Protein AF-B1HVR8-F1 (afdb_monomer)

Foldseek 3Di:
DDDPQKWKWKWADDPPDIDIDIDSDPVVSVVVVVVHPPRIDIDIDD

Secondary structure (DSSP, 8-state):
------EEEEEEE-SS-EEEEEES-HHHHHHHHHTS-SSEEEEEE-

Mean predicted aligned error: 4.94 Å

Solvent-accessible surface area (backbone atoms only — not comparable to full-atom values): 2874 Å² total; per-residue (Å²): 133,88,76,82,65,56,32,28,36,39,42,35,60,52,99,90,48,76,48,79,46,80,28,82,43,64,68,60,44,52,60,54,49,75,73,50,65,99,47,57,45,82,46,80,48,113

Radius of gyration: 11.54 Å; Cα contacts (8 Å, |Δi|>4): 71; chains: 1; bounding box: 25×28×26 Å

pLDDT: mean 88.48, std 12.76, range [43.16, 96.75]

Structure (mmCIF, N/CA/C/O backbone):
data_AF-B1HVR8-F1
#
_entry.id   AF-B1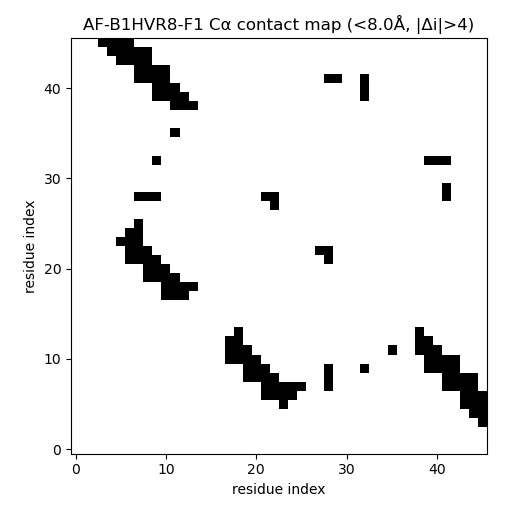HVR8-F1
#
loop_
_atom_site.group_PDB
_atom_site.id
_atom_site.type_symbol
_atom_site.label_atom_id
_atom_site.label_alt_id
_atom_site.label_comp_id
_atom_site.label_asym_id
_atom_site.label_entity_id
_atom_site.label_seq_id
_atom_site.pdbx_PDB_ins_code
_atom_site.Cartn_x
_atom_site.Cartn_y
_atom_site.Cartn_z
_atom_site.occupancy
_atom_site.B_iso_or_equiv
_atom_site.auth_seq_id
_atom_site.auth_comp_id
_atom_site.auth_asym_id
_atom_site.auth_atom_id
_atom_site.pdbx_PDB_model_num
ATOM 1 N N . MET A 1 1 ? 9.759 -18.120 -17.367 1.00 43.16 1 MET A N 1
ATOM 2 C CA . MET A 1 1 ? 10.236 -16.747 -17.102 1.00 43.16 1 MET A CA 1
ATOM 3 C C . MET A 1 1 ?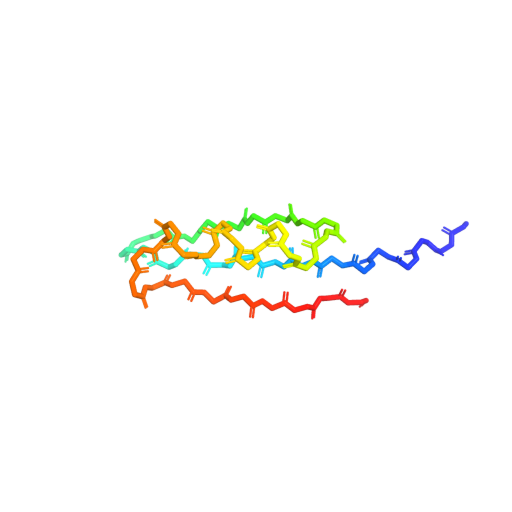 9.799 -16.387 -15.694 1.00 43.16 1 MET A C 1
ATOM 5 O O . MET A 1 1 ? 8.608 -16.461 -15.426 1.00 43.16 1 MET A O 1
ATOM 9 N N . LYS A 1 2 ? 10.734 -16.124 -14.778 1.00 48.53 2 LYS A N 1
ATOM 10 C CA . LYS A 1 2 ? 10.416 -15.657 -13.422 1.00 48.53 2 LYS A CA 1
ATOM 11 C C . LYS A 1 2 ? 10.430 -14.132 -13.511 1.00 48.53 2 LYS A C 1
ATOM 13 O O . LYS A 1 2 ? 11.495 -13.556 -13.695 1.00 48.53 2 LYS A O 1
ATOM 18 N N . GLY A 1 3 ? 9.254 -13.516 -13.586 1.00 55.53 3 GLY A N 1
ATOM 19 C CA . GLY A 1 3 ? 9.150 -12.062 -13.570 1.00 55.53 3 GLY A CA 1
ATOM 20 C C . GLY A 1 3 ? 9.384 -11.598 -12.143 1.00 55.53 3 GLY A C 1
ATOM 21 O O . GLY A 1 3 ? 8.593 -11.937 -11.269 1.00 55.53 3 GLY A O 1
ATOM 22 N N . ASP A 1 4 ? 10.476 -10.881 -11.902 1.00 64.31 4 ASP A N 1
ATOM 23 C CA . ASP A 1 4 ? 10.640 -10.113 -10.671 1.00 64.31 4 ASP A CA 1
ATOM 24 C C . ASP A 1 4 ? 9.638 -8.950 -10.740 1.00 64.31 4 ASP A C 1
ATOM 26 O O . ASP A 1 4 ? 9.913 -7.898 -11.319 1.00 64.31 4 ASP A O 1
ATOM 30 N N . PHE A 1 5 ? 8.424 -9.166 -10.235 1.00 67.12 5 PHE A N 1
ATOM 31 C CA . PHE A 1 5 ? 7.380 -8.145 -10.194 1.00 67.12 5 PHE A CA 1
ATOM 32 C C . PHE A 1 5 ? 7.601 -7.262 -8.968 1.00 67.12 5 PHE A C 1
ATOM 34 O O . PHE A 1 5 ? 6.918 -7.386 -7.955 1.00 67.12 5 PHE A O 1
ATOM 41 N N . THR A 1 6 ? 8.586 -6.368 -9.049 1.00 82.25 6 THR A N 1
ATOM 42 C CA . THR A 1 6 ? 8.763 -5.336 -8.026 1.00 82.25 6 THR A CA 1
ATOM 43 C C . THR A 1 6 ? 7.624 -4.329 -8.108 1.00 82.25 6 THR A C 1
ATOM 45 O O . THR A 1 6 ? 7.525 -3.600 -9.097 1.00 82.25 6 THR A O 1
ATOM 48 N N . MET A 1 7 ? 6.790 -4.277 -7.071 1.00 92.94 7 MET A N 1
ATOM 49 C CA . MET A 1 7 ? 5.593 -3.436 -7.018 1.00 92.94 7 MET A CA 1
ATOM 50 C C . MET A 1 7 ? 5.572 -2.588 -5.749 1.00 92.94 7 MET A C 1
ATOM 52 O O . MET A 1 7 ? 5.985 -3.013 -4.668 1.00 92.94 7 MET A O 1
ATOM 56 N N . TRP A 1 8 ? 5.037 -1.383 -5.882 1.00 95.38 8 TRP A N 1
ATOM 57 C CA . TRP A 1 8 ? 4.664 -0.512 -4.780 1.00 95.38 8 TRP A CA 1
ATOM 58 C C . TRP A 1 8 ? 3.192 -0.719 -4.478 1.00 95.38 8 TRP A C 1
ATOM 60 O O . TRP A 1 8 ? 2.352 -0.625 -5.368 1.00 95.38 8 TRP A O 1
ATOM 70 N N . VAL A 1 9 ? 2.881 -1.006 -3.222 1.00 96.19 9 VAL A N 1
ATOM 71 C CA . VAL A 1 9 ? 1.537 -1.387 -2.804 1.00 96.19 9 VAL A CA 1
ATOM 72 C C . VAL A 1 9 ? 1.050 -0.415 -1.745 1.00 96.19 9 VAL A C 1
ATOM 74 O O . VAL A 1 9 ? 1.688 -0.267 -0.699 1.00 96.19 9 VAL A O 1
ATOM 77 N N . ILE A 1 10 ? -0.078 0.239 -2.011 1.00 96.75 10 ILE A N 1
ATOM 78 C CA . ILE A 1 10 ? -0.807 1.014 -1.008 1.00 96.75 10 ILE A CA 1
ATOM 79 C C . ILE A 1 10 ? -1.933 0.147 -0.466 1.00 96.75 10 ILE A C 1
ATOM 81 O O . ILE A 1 10 ? -2.852 -0.217 -1.200 1.00 96.75 10 ILE A O 1
ATOM 85 N N . THR A 1 11 ? -1.883 -0.128 0.831 1.00 96.75 11 THR A N 1
ATOM 86 C CA . THR A 1 11 ? -2.957 -0.804 1.556 1.00 96.75 11 THR A CA 1
ATOM 87 C C . THR A 1 11 ? -3.733 0.228 2.355 1.00 96.75 11 THR A C 1
ATOM 89 O O . THR A 1 11 ? -3.171 0.891 3.228 1.00 96.75 11 THR A O 1
ATOM 92 N N . VAL A 1 12 ? -5.022 0.365 2.064 1.00 95.75 12 VAL A N 1
ATOM 93 C CA . VAL A 1 12 ? -5.938 1.276 2.755 1.00 95.75 12 VAL A CA 1
ATOM 94 C C . VAL A 1 12 ? -6.840 0.462 3.672 1.00 95.75 12 VAL A C 1
ATOM 96 O O . VAL A 1 12 ? -7.545 -0.440 3.217 1.00 95.75 12 VAL A O 1
ATOM 99 N N . PHE A 1 13 ? -6.823 0.797 4.959 1.00 93.94 13 PHE A N 1
ATOM 100 C CA . PHE A 1 13 ? -7.619 0.146 5.990 1.00 93.94 13 PHE A CA 1
ATOM 101 C C . PHE A 1 13 ? -8.863 0.976 6.291 1.00 93.94 13 PHE A C 1
ATOM 103 O O . PHE A 1 13 ? -8.803 2.076 6.854 1.00 93.94 13 PHE A O 1
ATOM 110 N N . GLU A 1 14 ? -10.016 0.429 5.941 1.00 88.00 14 GLU A N 1
ATOM 111 C CA . GLU A 1 14 ? -11.318 0.975 6.289 1.00 88.00 14 GLU A CA 1
ATOM 112 C C . GLU A 1 14 ? -11.970 0.100 7.359 1.00 88.00 14 GLU A C 1
ATOM 114 O O . GLU A 1 14 ? -11.521 -1.005 7.647 1.00 88.00 14 GLU A O 1
ATOM 119 N N . LYS A 1 15 ? -13.022 0.604 8.012 1.00 85.94 15 LYS A N 1
ATOM 120 C CA . LYS A 1 15 ? -13.575 -0.020 9.229 1.00 85.94 15 LYS A CA 1
ATOM 121 C C . LYS A 1 15 ? -13.884 -1.516 9.089 1.00 85.94 15 LYS A C 1
ATOM 123 O O . LYS A 1 15 ? -13.786 -2.233 10.079 1.00 85.94 15 LYS A O 1
ATOM 128 N N . LYS A 1 16 ? -14.324 -1.956 7.910 1.00 92.88 16 LYS A N 1
ATOM 129 C CA . LYS A 1 16 ? -14.695 -3.350 7.630 1.00 92.88 16 LYS A CA 1
ATOM 130 C C . LYS A 1 16 ? -14.035 -3.909 6.371 1.00 92.88 16 LYS A C 1
ATOM 132 O O . LYS A 1 16 ? -14.254 -5.071 6.060 1.00 92.88 16 LYS A O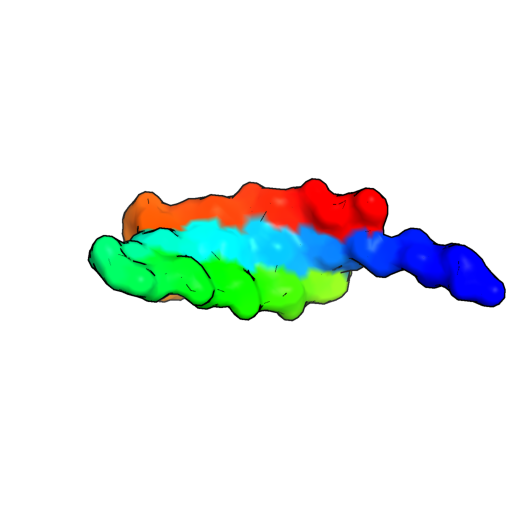 1
ATOM 137 N N . ASP A 1 17 ? -13.229 -3.100 5.688 1.00 93.00 17 ASP A N 1
ATOM 138 C CA . ASP A 1 17 ? -12.734 -3.397 4.350 1.00 93.00 17 ASP A CA 1
ATOM 139 C C . ASP A 1 17 ? -11.257 -3.034 4.236 1.00 93.00 17 ASP A C 1
ATOM 141 O O . ASP A 1 17 ? -10.767 -2.100 4.876 1.00 93.00 17 ASP A O 1
ATOM 145 N N . VAL A 1 18 ? -10.549 -3.771 3.386 1.00 94.25 18 VAL A N 1
ATOM 146 C CA . VAL A 1 18 ? -9.165 -3.483 3.018 1.00 94.25 18 VAL A CA 1
ATOM 147 C C . VAL A 1 18 ? -9.109 -3.337 1.509 1.00 94.25 18 VAL A C 1
ATOM 149 O O . VAL A 1 18 ? -9.575 -4.211 0.778 1.00 94.25 18 VAL A O 1
ATOM 152 N N . ARG A 1 19 ? -8.544 -2.225 1.039 1.00 94.75 19 ARG A N 1
ATOM 153 C CA . ARG A 1 19 ? -8.340 -1.958 -0.388 1.00 94.75 19 ARG A CA 1
ATOM 154 C C . ARG A 1 19 ? -6.852 -1.921 -0.691 1.00 94.75 19 ARG A C 1
ATOM 156 O O . ARG A 1 19 ? -6.084 -1.339 0.071 1.00 94.75 19 ARG A O 1
ATOM 163 N N . ILE A 1 20 ? -6.460 -2.550 -1.793 1.00 94.62 20 ILE A N 1
ATOM 164 C CA . ILE A 1 20 ? -5.067 -2.680 -2.217 1.00 94.62 20 ILE A CA 1
ATOM 165 C C . ILE A 1 20 ? -4.927 -2.049 -3.598 1.00 94.62 20 ILE A C 1
ATOM 167 O O . ILE A 1 20 ? -5.717 -2.338 -4.497 1.00 94.62 20 ILE A O 1
ATOM 171 N N . PHE A 1 21 ? -3.928 -1.185 -3.747 1.00 94.62 21 PHE A N 1
ATOM 172 C CA . PHE A 1 21 ? -3.584 -0.535 -5.006 1.00 94.62 21 PHE A CA 1
ATOM 173 C C . PHE A 1 21 ? -2.123 -0.818 -5.334 1.00 94.62 21 PHE A C 1
ATOM 175 O O . PHE A 1 21 ? -1.247 -0.579 -4.501 1.00 94.62 21 PHE A O 1
ATOM 182 N N . GLU A 1 22 ? -1.869 -1.307 -6.542 1.00 94.62 22 GLU A N 1
ATOM 183 C CA . GLU A 1 22 ? -0.536 -1.663 -7.022 1.00 94.62 22 GLU A CA 1
ATOM 184 C C . GLU A 1 22 ? -0.026 -0.629 -8.023 1.00 94.62 22 GLU A C 1
ATOM 186 O O . GLU A 1 22 ? -0.761 -0.146 -8.885 1.00 94.62 22 GLU A O 1
ATOM 191 N N . PHE A 1 23 ? 1.256 -0.310 -7.912 1.00 94.00 23 PHE A N 1
ATOM 192 C CA . PHE A 1 23 ? 1.946 0.649 -8.757 1.00 94.00 23 PHE A CA 1
A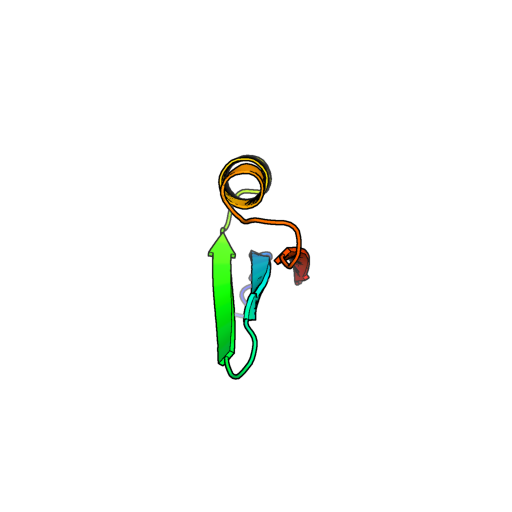TOM 193 C C . PHE A 1 23 ? 3.317 0.098 -9.125 1.00 94.00 23 PHE A C 1
ATOM 195 O O 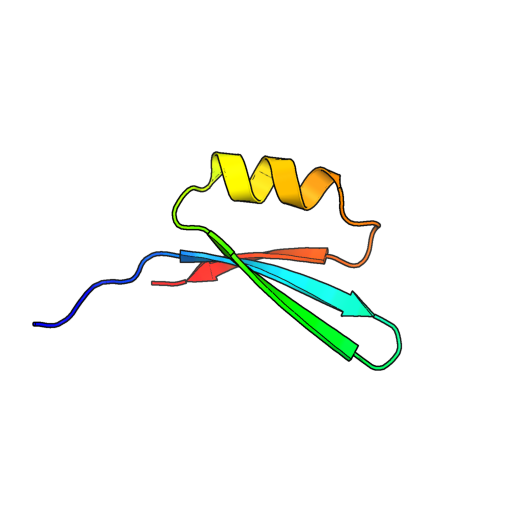. PHE A 1 23 ? 4.044 -0.432 -8.287 1.00 94.00 23 PHE A O 1
ATOM 202 N N . THR A 1 24 ? 3.731 0.297 -10.368 1.00 92.81 24 THR A N 1
ATOM 203 C CA . THR A 1 24 ? 5.092 -0.039 -10.809 1.00 92.81 24 THR A CA 1
ATOM 204 C C . THR A 1 24 ? 6.096 1.055 -10.430 1.00 92.81 24 THR A C 1
ATOM 206 O O . THR A 1 24 ? 7.295 0.801 -10.333 1.00 92.81 24 THR A O 1
ATOM 209 N N . ASN A 1 25 ? 5.619 2.278 -10.169 1.00 92.56 25 ASN A N 1
ATOM 210 C CA . ASN A 1 25 ? 6.442 3.451 -9.899 1.00 92.56 25 ASN A CA 1
ATOM 211 C C . ASN A 1 25 ? 6.266 3.969 -8.460 1.00 92.56 25 ASN A C 1
ATOM 213 O O . ASN A 1 25 ? 5.164 4.312 -8.030 1.00 92.56 25 ASN A O 1
ATOM 217 N N . LYS A 1 26 ? 7.384 4.112 -7.734 1.00 94.25 26 LYS A N 1
ATOM 218 C CA . LYS A 1 26 ? 7.405 4.628 -6.355 1.00 94.25 26 LYS A CA 1
ATOM 219 C C . LYS A 1 26 ? 6.794 6.022 -6.230 1.00 94.25 26 LYS A C 1
ATOM 221 O O . LYS A 1 26 ? 6.081 6.300 -5.268 1.00 94.25 26 LYS A O 1
ATOM 226 N N . ASN A 1 27 ? 7.118 6.916 -7.162 1.00 95.9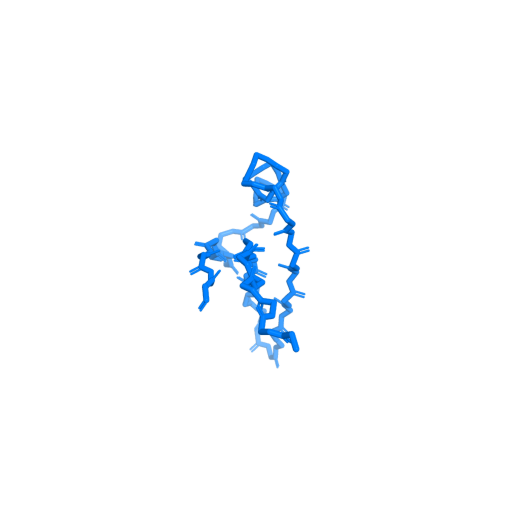4 27 ASN A N 1
ATOM 227 C CA . ASN A 1 27 ? 6.712 8.317 -7.099 1.00 95.94 27 ASN A CA 1
ATOM 228 C C . ASN A 1 27 ? 5.208 8.456 -7.326 1.00 95.94 27 ASN A C 1
ATOM 230 O O . ASN A 1 27 ? 4.567 9.261 -6.656 1.00 95.94 27 ASN A O 1
ATOM 234 N N . GLU A 1 28 ? 4.639 7.653 -8.225 1.00 95.38 28 GLU A N 1
ATOM 235 C CA . GLU A 1 28 ? 3.190 7.600 -8.436 1.00 95.38 28 GLU A CA 1
ATOM 236 C C . GLU A 1 28 ? 2.476 7.052 -7.201 1.00 95.38 28 GLU A C 1
ATOM 238 O O . GLU A 1 28 ? 1.529 7.676 -6.727 1.00 95.38 28 GLU A O 1
ATOM 243 N N . ALA A 1 29 ? 2.989 5.968 -6.609 1.00 96.00 29 ALA A N 1
ATOM 244 C CA . ALA A 1 29 ? 2.446 5.419 -5.369 1.00 96.00 29 ALA A CA 1
ATOM 245 C C . ALA A 1 29 ? 2.527 6.427 -4.207 1.00 96.00 29 ALA A C 1
ATOM 247 O O . ALA A 1 29 ? 1.582 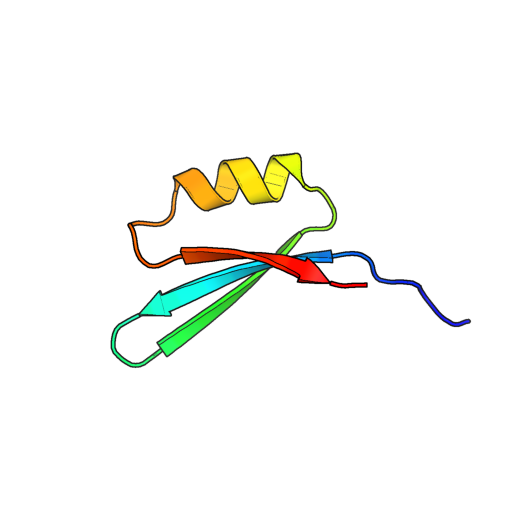6.591 -3.444 1.00 96.00 29 ALA A O 1
ATOM 248 N N . THR A 1 30 ? 3.639 7.155 -4.086 1.00 95.88 30 THR A N 1
ATOM 249 C CA . THR A 1 30 ? 3.815 8.172 -3.035 1.00 95.88 30 THR A CA 1
ATOM 250 C C . THR A 1 30 ? 2.828 9.325 -3.214 1.00 95.88 30 THR A C 1
ATOM 252 O O . THR A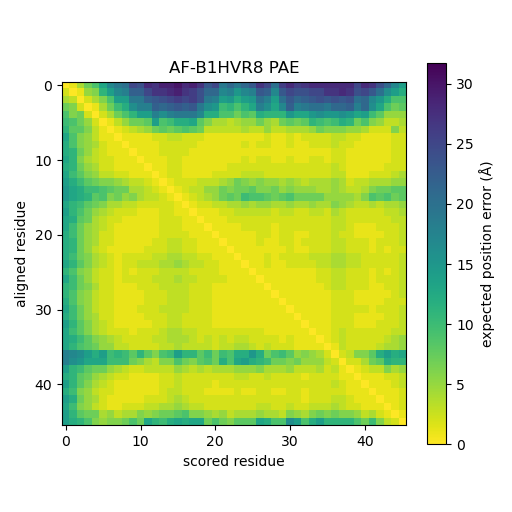 1 30 ? 2.172 9.712 -2.254 1.00 95.88 30 THR A O 1
ATOM 255 N N . LYS A 1 31 ? 2.646 9.820 -4.445 1.00 96.31 31 LYS A N 1
ATOM 256 C CA . LYS A 1 31 ? 1.645 10.858 -4.740 1.00 96.31 31 LYS A CA 1
ATOM 257 C C . LYS A 1 31 ? 0.217 10.371 -4.492 1.00 96.31 31 LYS A C 1
ATOM 259 O O . LYS A 1 31 ? -0.599 11.113 -3.963 1.00 96.31 31 LYS A O 1
ATOM 264 N N . ALA A 1 32 ? -0.094 9.124 -4.846 1.00 95.38 32 ALA A N 1
ATOM 265 C CA . ALA A 1 32 ? -1.403 8.541 -4.569 1.00 95.38 32 ALA A CA 1
ATOM 266 C C . ALA A 1 32 ? -1.648 8.382 -3.057 1.00 95.38 32 ALA A C 1
ATOM 268 O O . ALA A 1 32 ? -2.766 8.613 -2.595 1.00 95.38 32 ALA A O 1
ATOM 269 N N . LEU A 1 33 ? -0.606 8.052 -2.280 1.00 95.56 33 LEU A N 1
ATOM 270 C CA . LEU A 1 33 ? -0.679 7.926 -0.822 1.00 95.56 33 LEU A CA 1
ATOM 271 C C . LEU A 1 33 ? -1.162 9.218 -0.153 1.00 95.56 33 LEU A C 1
ATOM 273 O O . LEU A 1 33 ? -1.975 9.148 0.764 1.00 95.56 33 LEU A O 1
ATOM 277 N N . GLU A 1 34 ? -0.719 10.381 -0.639 1.00 94.00 34 GLU A N 1
ATOM 278 C CA . GLU A 1 34 ? -1.128 11.700 -0.127 1.00 94.00 34 GLU A CA 1
ATOM 279 C C . GLU A 1 34 ? -2.649 11.930 -0.217 1.00 94.00 34 GLU A C 1
ATOM 281 O O . GLU A 1 34 ? -3.211 12.686 0.577 1.00 94.00 34 GLU A O 1
ATOM 286 N N . GLY A 1 35 ? -3.330 11.253 -1.149 1.00 92.62 35 GLY A N 1
ATOM 287 C CA . GLY A 1 35 ? -4.784 11.312 -1.308 1.00 92.62 35 GLY A CA 1
ATOM 288 C C . GLY A 1 35 ? -5.568 10.461 -0.303 1.00 92.62 35 GLY A C 1
ATOM 289 O O . GLY A 1 35 ? -6.770 10.680 -0.118 1.00 92.62 35 GLY A O 1
ATOM 290 N N . PHE A 1 36 ? -4.923 9.505 0.371 1.00 90.19 36 PHE A N 1
ATOM 291 C CA . PHE A 1 36 ? -5.576 8.665 1.371 1.00 90.19 36 PHE A CA 1
ATOM 292 C C . PHE A 1 36 ? -5.445 9.282 2.772 1.00 90.19 36 PHE A C 1
ATOM 294 O O . PHE A 1 36 ? -4.375 9.684 3.221 1.00 90.19 36 PHE A O 1
ATOM 301 N N . LYS A 1 37 ? -6.566 9.352 3.505 1.00 74.94 37 LYS A N 1
ATOM 302 C CA . LYS A 1 37 ? -6.572 9.770 4.922 1.00 74.94 37 LYS A CA 1
ATOM 303 C C . LYS A 1 37 ? -5.776 8.759 5.767 1.00 74.94 37 LYS A C 1
ATOM 305 O O . LYS A 1 37 ? -5.549 7.652 5.30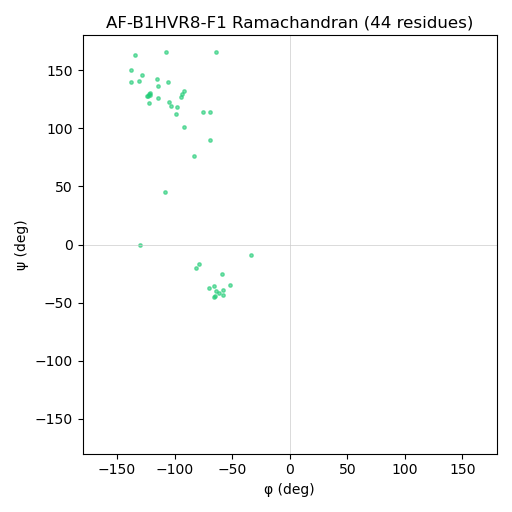1 1.00 74.94 37 LYS A O 1
ATOM 310 N N . LYS A 1 38 ? -5.426 9.135 7.012 1.00 79.19 38 LYS A N 1
ATOM 311 C CA . LYS A 1 38 ? -4.517 8.500 8.015 1.00 79.19 38 LYS A CA 1
ATOM 312 C C . LYS A 1 38 ? -4.412 6.955 8.108 1.00 79.19 38 LYS A C 1
ATOM 314 O O . LYS A 1 38 ? -3.532 6.474 8.810 1.00 79.19 38 LYS A O 1
ATOM 319 N N . ASN A 1 39 ? -5.254 6.182 7.432 1.00 91.06 39 ASN A N 1
ATOM 320 C CA . ASN A 1 39 ? -5.320 4.726 7.471 1.00 91.06 39 ASN A CA 1
ATOM 321 C C . ASN A 1 39 ? -4.810 4.085 6.167 1.00 91.06 39 ASN A C 1
ATOM 323 O O . ASN A 1 39 ? -5.456 3.189 5.625 1.00 91.06 39 ASN A O 1
ATOM 327 N N . ALA A 1 40 ? -3.679 4.549 5.638 1.00 95.69 40 ALA A N 1
ATOM 328 C CA . ALA A 1 40 ? -3.048 3.956 4.463 1.00 95.69 40 ALA A CA 1
ATOM 329 C C . ALA A 1 40 ? -1.557 3.709 4.705 1.00 95.69 40 ALA A C 1
ATOM 331 O O . ALA A 1 40 ? -0.881 4.527 5.330 1.00 95.69 40 ALA A O 1
ATOM 332 N N . ILE A 1 41 ? -1.052 2.580 4.209 1.00 95.00 41 ILE A N 1
ATOM 333 C CA . ILE A 1 41 ? 0.355 2.179 4.306 1.00 95.00 41 ILE A CA 1
ATOM 334 C C . ILE A 1 41 ? 0.893 1.960 2.898 1.00 95.00 41 ILE A C 1
ATOM 336 O O . ILE A 1 41 ? 0.302 1.210 2.126 1.00 95.00 41 ILE A O 1
ATOM 340 N N . LEU A 1 42 ? 2.034 2.576 2.586 1.00 96.25 42 LEU A N 1
ATOM 341 C CA . LEU A 1 42 ? 2.812 2.283 1.385 1.00 96.25 42 LEU A CA 1
ATOM 342 C C . LEU A 1 42 ? 3.886 1.240 1.708 1.00 96.25 42 LEU A C 1
ATOM 344 O O . LEU A 1 42 ? 4.657 1.402 2.653 1.00 96.25 42 LEU A O 1
ATOM 348 N N . SER A 1 43 ? 3.952 0.189 0.900 1.00 95.56 43 SER A N 1
ATOM 349 C CA . SER A 1 43 ? 4.898 -0.920 1.028 1.00 95.56 43 SER A CA 1
ATOM 350 C C . SER A 1 43 ? 5.529 -1.269 -0.323 1.00 95.56 43 SER A C 1
ATOM 352 O O . SER A 1 43 ? 5.039 -0.855 -1.374 1.00 95.56 43 SER A O 1
ATOM 354 N N . PHE A 1 44 ? 6.644 -1.999 -0.295 1.00 93.19 44 PHE A N 1
ATOM 355 C CA . PHE A 1 44 ? 7.354 -2.469 -1.484 1.00 93.19 44 PHE A CA 1
ATOM 356 C C . PHE A 1 44 ? 7.443 -3.992 -1.450 1.00 93.19 44 PHE A C 1
ATOM 358 O O . PHE A 1 44 ? 7.880 -4.557 -0.447 1.00 93.19 44 PHE A O 1
ATOM 365 N N . THR A 1 45 ? 7.037 -4.634 -2.541 1.00 86.38 45 THR A N 1
ATOM 366 C CA . THR A 1 45 ? 7.067 -6.090 -2.720 1.00 86.38 45 THR A CA 1
ATOM 367 C C . THR A 1 45 ? 8.046 -6.441 -3.835 1.00 86.38 45 THR A C 1
ATOM 369 O O . THR A 1 45 ? 8.139 -5.710 -4.822 1.00 86.38 45 THR A O 1
ATOM 372 N N . LYS A 1 46 ? 8.783 -7.541 -3.663 1.00 80.44 46 LYS A N 1
ATOM 373 C CA . LYS A 1 46 ? 9.735 -8.108 -4.621 1.00 80.44 46 LYS A CA 1
ATOM 374 C C . LYS A 1 46 ? 9.487 -9.604 -4.762 1.00 80.44 46 LYS A C 1
ATOM 376 O O . LYS A 1 46 ? 9.190 -10.227 -3.719 1.00 80.44 46 LYS A O 1
#

Sequence (46 aa):
MKGDFTMWVITVFEKKDVRIFEFTNKNEATKALEGFKKNAILSFTK

Organism: Lysinibacillus sphaericus (strain C3-41) (NCBI:txid444177)

Nearest PDB structures (foldseek):
  4z4q-assembly1_B  TM=7.555E-01  e=3.646E+00  Streptococcus pneumoniae TIGR4
  4liu-assembly1_A-2  TM=5.037E-01  e=3.399E+00  Escherichia coli K-12
  2qsd-assembly3_D  TM=3.740E-01  e=5.178E+00  Idiomarina loihiensis
  2qsd-assembly3_E  TM=3.702E-01  e=4.827E+00  Idiomarina loihiensis